Protein AF-A0A7W0X457-F1 (afdb_monomer)

pLDDT: mean 89.81, std 15.94, range [42.56, 98.94]

Radius of gyration: 23.66 Å; Cα contacts (8 Å, |Δi|>4): 156; chains: 1; bounding box: 83×27×59 Å

Secondary structure (DSSP, 8-state):
--------------PPP------TT-----SS----TTT-HHHHHHHHHHH--HHHHTTS--SSS-HHHHHHHHHHH-TT-HHHHHHHHHHHHHHT-SS-TT-SS-HHHHHHHHHHH-TT--

Mean predicted aligned error: 8.9 Å

Foldseek 3Di:
DDDDDDDDDDDPDPDPDDPDPDLPLDDLDDPADLDELVPPVVSVVVLCVQQNDPCLLVVNATRPDGSLQSLQSSCSNHLQNVSSLVSLVVQCVVVVHQRPPNHPDGSVSSVVSNCVVCVPDD

Structure (mmCIF, N/CA/C/O backbone):
data_AF-A0A7W0X457-F1
#
_entry.id   AF-A0A7W0X457-F1
#
loop_
_atom_site.group_PDB
_atom_site.id
_atom_site.type_symbol
_atom_site.label_atom_id
_atom_site.label_alt_id
_atom_site.label_comp_id
_atom_site.label_asym_id
_atom_site.label_entity_id
_atom_site.label_seq_id
_atom_site.pdbx_PDB_ins_code
_atom_site.Cartn_x
_atom_site.Cartn_y
_atom_site.Cartn_z
_atom_site.occupancy
_atom_site.B_iso_or_equiv
_atom_site.auth_seq_id
_atom_site.auth_comp_id
_atom_site.auth_asym_id
_atom_site.auth_atom_id
_atom_site.pdbx_PDB_model_num
ATOM 1 N N . MET A 1 1 ? -70.261 -18.060 -43.333 1.00 47.16 1 MET A N 1
ATOM 2 C CA . MET A 1 1 ? -68.825 -17.813 -43.589 1.00 47.16 1 MET A CA 1
ATOM 3 C C . MET A 1 1 ? -68.360 -16.726 -42.633 1.00 47.16 1 MET A C 1
ATOM 5 O O . MET A 1 1 ? -68.533 -15.558 -42.939 1.00 47.16 1 MET A O 1
ATOM 9 N N . TYR A 1 2 ? -67.850 -17.094 -41.458 1.00 42.56 2 TYR A N 1
ATOM 10 C CA . TYR A 1 2 ? -67.302 -16.132 -40.499 1.00 42.56 2 TYR A CA 1
ATOM 11 C C . TYR A 1 2 ? -65.827 -16.462 -40.290 1.00 42.56 2 T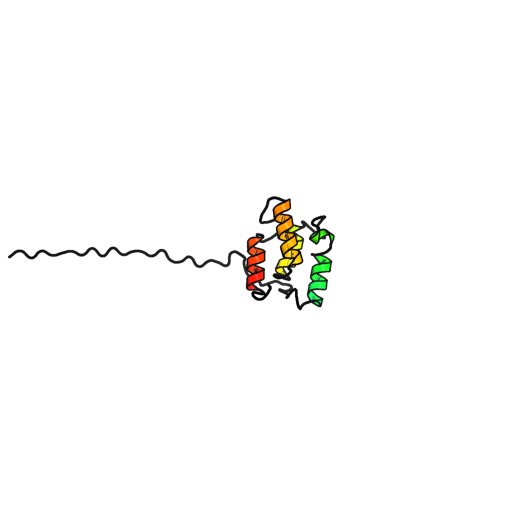YR A C 1
ATOM 13 O O . TYR A 1 2 ? -65.485 -17.536 -39.805 1.00 42.56 2 TYR A O 1
ATOM 21 N N . TRP A 1 3 ? -64.962 -15.562 -40.753 1.00 48.62 3 TRP A N 1
ATOM 22 C CA . TRP A 1 3 ? -63.519 -15.624 -40.555 1.00 48.62 3 TRP A CA 1
ATOM 23 C C . TRP A 1 3 ? -63.181 -15.267 -39.107 1.00 48.62 3 TRP A C 1
ATOM 25 O O . TRP A 1 3 ? -63.363 -14.128 -38.681 1.00 48.62 3 TRP A O 1
ATOM 35 N N . THR A 1 4 ? -62.641 -16.222 -38.360 1.00 53.53 4 THR A N 1
ATOM 36 C CA . THR A 1 4 ? -61.956 -15.969 -37.091 1.00 53.53 4 THR A CA 1
ATOM 37 C C . THR A 1 4 ? -60.603 -15.317 -37.367 1.00 53.53 4 THR A C 1
ATOM 39 O O . THR A 1 4 ? -59.689 -15.964 -37.875 1.00 53.53 4 THR A O 1
ATOM 42 N N . ARG A 1 5 ? -60.460 -14.030 -37.030 1.00 60.25 5 ARG A N 1
ATOM 43 C CA . ARG A 1 5 ? -59.153 -13.364 -36.944 1.00 60.25 5 ARG A CA 1
ATOM 44 C C . ARG A 1 5 ? -58.532 -13.684 -35.584 1.00 60.25 5 ARG A C 1
ATOM 46 O O . ARG A 1 5 ? -58.978 -13.164 -34.568 1.00 60.25 5 ARG A O 1
ATOM 53 N N . LEU A 1 6 ? -57.512 -14.538 -35.572 1.00 58.09 6 LEU A N 1
ATOM 54 C CA . LEU A 1 6 ? -56.625 -14.712 -34.421 1.00 58.09 6 LEU A CA 1
ATOM 55 C C . LEU A 1 6 ? -55.698 -13.493 -34.334 1.00 58.09 6 LEU A C 1
ATOM 57 O O . LEU A 1 6 ? -54.860 -13.283 -35.208 1.00 58.09 6 LEU A O 1
ATOM 61 N N . LEU A 1 7 ? -55.866 -12.677 -33.293 1.00 60.31 7 LEU A N 1
ATOM 62 C CA . LEU A 1 7 ? -54.904 -11.641 -32.924 1.00 60.31 7 LEU A CA 1
ATOM 63 C C . LEU A 1 7 ? -53.821 -12.286 -32.052 1.00 60.31 7 LEU A C 1
ATOM 65 O O . LEU A 1 7 ? -54.057 -12.599 -30.888 1.00 60.31 7 LEU A O 1
ATOM 69 N N . LEU A 1 8 ? -52.637 -12.501 -32.624 1.00 59.06 8 LEU A N 1
ATOM 70 C CA . LEU A 1 8 ? -51.428 -12.838 -31.873 1.00 59.06 8 LEU A CA 1
ATOM 71 C C . LEU A 1 8 ? -50.917 -11.565 -31.188 1.00 59.06 8 LEU A C 1
ATOM 73 O O . LEU A 1 8 ? -50.355 -10.685 -31.837 1.00 59.06 8 LEU A O 1
ATOM 77 N N . ALA A 1 9 ? -51.128 -11.458 -29.878 1.00 63.06 9 ALA A N 1
ATOM 78 C CA . ALA A 1 9 ? -50.478 -10.446 -29.058 1.00 63.06 9 ALA A CA 1
ATOM 79 C C . ALA A 1 9 ? -49.009 -10.849 -28.852 1.00 63.06 9 ALA A C 1
ATOM 81 O O . ALA A 1 9 ? -48.708 -11.774 -28.099 1.00 63.06 9 ALA A O 1
ATOM 82 N N . ALA A 1 10 ? -48.092 -10.177 -29.548 1.00 62.78 10 ALA A N 1
ATOM 83 C CA . ALA A 1 10 ? -46.661 -10.328 -29.322 1.00 62.78 10 ALA A CA 1
ATOM 84 C C . ALA A 1 10 ? -46.285 -9.628 -28.007 1.00 62.78 10 ALA A C 1
ATOM 86 O O . ALA A 1 10 ? -46.278 -8.401 -27.921 1.00 62.78 10 ALA A O 1
ATOM 87 N N . PHE A 1 11 ? -46.001 -10.413 -26.969 1.00 63.47 11 PHE A N 1
ATOM 88 C CA . PHE A 1 11 ? -45.480 -9.910 -25.703 1.00 63.47 11 PHE A CA 1
ATOM 89 C C . PHE A 1 11 ? -44.002 -9.550 -25.909 1.00 63.47 11 PHE A C 1
ATOM 91 O O . PHE A 1 11 ? -43.144 -10.429 -25.983 1.00 63.47 11 PHE A O 1
ATOM 98 N N . ALA A 1 12 ? -43.703 -8.261 -26.080 1.00 62.38 12 ALA A N 1
ATOM 99 C CA . ALA A 1 12 ? -42.331 -7.774 -26.163 1.00 62.38 12 ALA A CA 1
ATOM 100 C C . ALA A 1 12 ? -41.658 -7.955 -24.794 1.00 62.38 12 ALA A C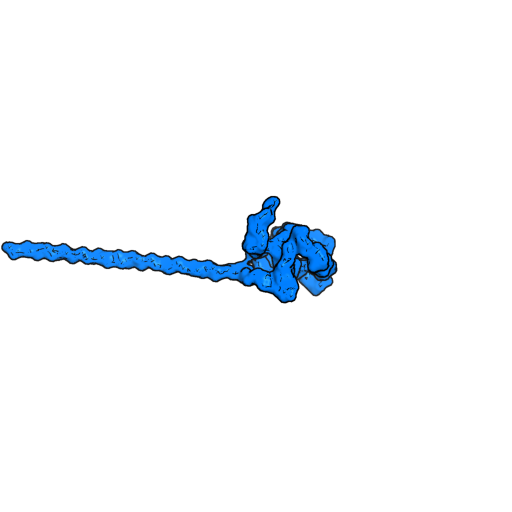 1
ATOM 102 O O . ALA A 1 12 ? -41.905 -7.202 -23.854 1.00 62.38 12 ALA A O 1
ATOM 103 N N . MET A 1 13 ? -40.836 -8.996 -24.674 1.00 66.75 13 MET A N 1
ATOM 104 C CA . MET A 1 13 ? -40.025 -9.254 -23.493 1.00 66.75 13 MET A CA 1
ATOM 105 C C . MET A 1 13 ? -38.884 -8.228 -23.479 1.00 66.75 13 MET A C 1
ATOM 107 O O . MET A 1 13 ? -37.912 -8.345 -24.222 1.00 66.75 13 MET A O 1
ATOM 111 N N . VAL A 1 14 ? -39.046 -7.171 -22.683 1.00 65.88 14 VAL A N 1
ATOM 112 C CA . VAL A 1 14 ? -38.003 -6.168 -22.452 1.00 65.88 14 VAL A CA 1
ATOM 113 C C . VAL A 1 14 ? -36.901 -6.844 -21.642 1.00 65.88 14 VAL A C 1
ATOM 115 O O . VAL A 1 14 ? -37.063 -7.088 -20.449 1.00 65.88 14 VAL A O 1
ATOM 118 N N . ILE A 1 15 ? -35.797 -7.195 -22.299 1.00 68.56 15 ILE A N 1
ATOM 119 C CA . ILE A 1 15 ? -34.588 -7.662 -21.619 1.00 68.56 15 ILE A CA 1
ATOM 120 C C . ILE A 1 15 ? -34.007 -6.441 -20.890 1.00 68.56 15 ILE A C 1
ATOM 122 O O . ILE A 1 15 ? -33.692 -5.453 -21.561 1.00 68.56 15 ILE A O 1
ATOM 126 N N . PRO A 1 16 ? -33.884 -6.444 -19.550 1.00 64.19 16 PRO A N 1
ATOM 127 C CA . PRO A 1 16 ? -33.218 -5.355 -18.857 1.00 64.19 16 PRO A CA 1
ATOM 128 C C . PRO A 1 16 ? -31.763 -5.305 -19.331 1.00 64.19 16 PRO A C 1
ATOM 130 O O . PRO A 1 16 ? -31.068 -6.323 -19.344 1.00 64.19 16 PRO A O 1
ATOM 133 N N . GLY A 1 17 ? -31.335 -4.126 -19.787 1.00 59.25 17 GLY A N 1
ATOM 134 C CA . GLY A 1 17 ? -29.978 -3.895 -20.267 1.00 59.25 17 GLY A CA 1
ATOM 135 C C . GLY A 1 17 ? -28.963 -4.334 -19.219 1.00 59.25 17 GLY A C 1
ATOM 136 O O . GLY A 1 17 ? -29.113 -4.024 -18.037 1.00 59.25 17 GLY A O 1
ATOM 137 N N . MET A 1 18 ? -27.946 -5.078 -19.654 1.00 62.25 18 MET A N 1
ATOM 138 C CA . MET A 1 18 ? -26.821 -5.432 -18.799 1.00 62.25 18 MET A CA 1
ATOM 139 C C . MET A 1 18 ? -26.187 -4.126 -18.326 1.00 62.25 18 MET A C 1
ATOM 141 O O . MET A 1 18 ? -25.683 -3.350 -19.138 1.00 62.25 18 MET A O 1
ATOM 145 N N . ALA A 1 19 ? -26.279 -3.847 -17.027 1.00 55.50 19 ALA A N 1
ATOM 146 C CA . ALA A 1 19 ? -25.549 -2.747 -16.431 1.00 55.50 19 ALA A CA 1
ATOM 147 C C . ALA A 1 19 ? -24.062 -3.013 -16.685 1.00 55.50 19 ALA A C 1
ATOM 149 O O 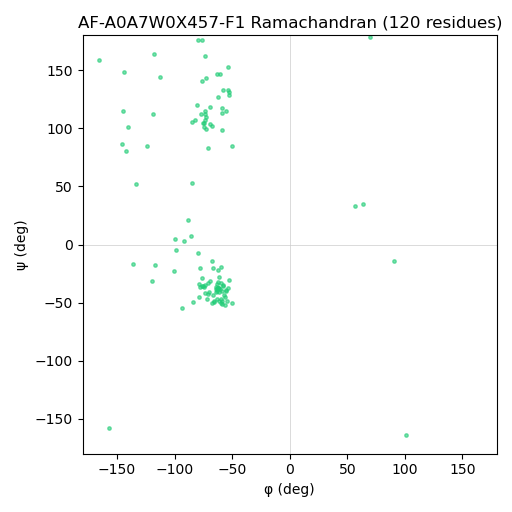. ALA A 1 19 ? -23.533 -4.034 -16.247 1.00 55.50 19 ALA A O 1
ATOM 150 N N . SER A 1 20 ? -23.404 -2.129 -17.434 1.00 52.66 20 SER A N 1
ATOM 151 C CA . SER A 1 20 ? -21.949 -2.113 -17.504 1.00 52.66 20 SER A CA 1
ATOM 152 C C . SER A 1 20 ? -21.452 -1.993 -16.070 1.00 52.66 20 SER A C 1
ATOM 154 O O . SER A 1 20 ? -21.743 -0.990 -15.417 1.00 52.66 20 SER A O 1
ATOM 156 N N . ALA A 1 21 ? -20.771 -3.025 -15.566 1.00 52.72 21 ALA A N 1
ATOM 157 C CA . ALA A 1 21 ? -20.058 -2.937 -14.306 1.00 52.72 21 ALA A CA 1
ATOM 158 C C . ALA A 1 21 ? -19.038 -1.812 -14.485 1.00 52.72 21 ALA A C 1
ATOM 160 O O . ALA A 1 21 ? -18.013 -1.982 -15.146 1.00 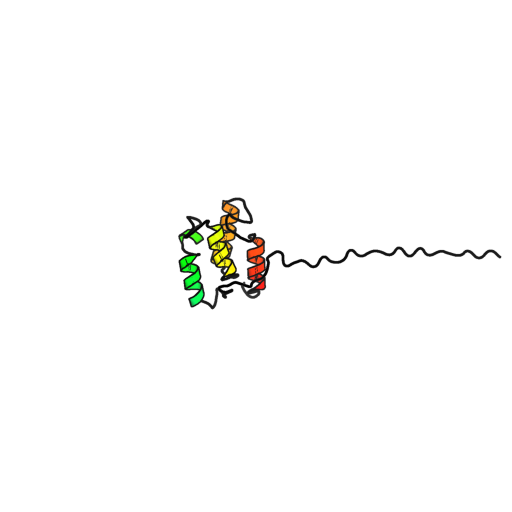52.72 21 ALA A O 1
ATOM 161 N N . PHE A 1 22 ? -19.377 -0.618 -14.000 1.00 49.88 22 PHE A N 1
ATOM 162 C CA . PHE A 1 22 ? -18.372 0.394 -13.757 1.00 49.88 22 PHE A CA 1
ATOM 163 C C . PHE A 1 22 ? -17.320 -0.283 -12.889 1.00 49.88 22 PHE A C 1
ATOM 165 O O . PHE A 1 22 ? -17.669 -0.976 -11.942 1.00 49.88 22 PHE A O 1
ATOM 172 N N . ASP A 1 23 ? -16.065 -0.134 -13.281 1.00 64.12 23 ASP A N 1
ATOM 173 C CA . ASP A 1 23 ? -14.880 -0.603 -12.581 1.00 64.12 23 ASP A CA 1
ATOM 174 C C . ASP A 1 23 ? -14.917 -0.152 -11.103 1.00 64.12 23 ASP A C 1
ATOM 176 O O . ASP A 1 23 ? -14.422 0.923 -10.762 1.00 64.12 23 ASP A O 1
ATOM 180 N N . GLU A 1 24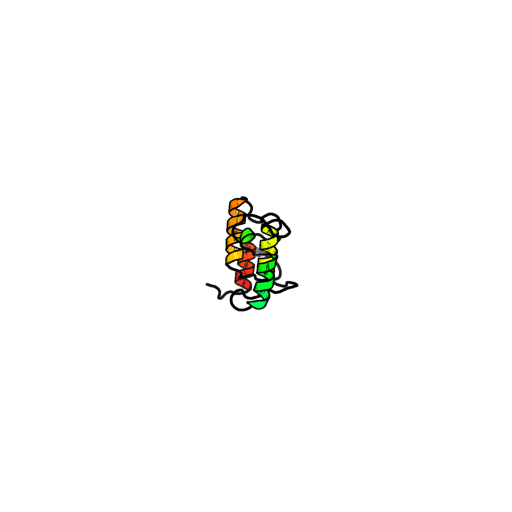 ? -15.590 -0.920 -10.233 1.00 82.19 24 GLU A N 1
ATOM 181 C CA . GLU A 1 24 ? -15.937 -0.518 -8.857 1.00 82.19 24 GLU A CA 1
ATOM 182 C C . GLU A 1 24 ? -14.684 -0.253 -8.010 1.00 82.19 24 GLU A C 1
ATOM 184 O O . GLU A 1 24 ? -14.717 0.506 -7.040 1.00 82.19 24 GLU A O 1
ATOM 189 N N . CYS A 1 25 ? -13.557 -0.833 -8.422 1.00 93.88 25 CYS A N 1
ATOM 190 C CA . CYS A 1 25 ? -12.262 -0.737 -7.763 1.00 93.88 25 CYS A CA 1
ATOM 191 C C . CYS A 1 25 ? -11.320 0.298 -8.410 1.00 93.88 25 CYS A C 1
ATOM 193 O O . CYS A 1 25 ? -10.181 0.476 -7.961 1.00 93.88 25 CYS A O 1
ATOM 195 N N . GLY A 1 26 ? -11.820 1.032 -9.410 1.00 93.50 26 GLY A N 1
ATOM 196 C CA . GLY A 1 26 ? -11.188 2.193 -10.026 1.00 93.50 26 GLY A CA 1
ATOM 197 C C . GLY A 1 26 ? -9.946 1.897 -10.873 1.00 93.50 26 GLY A C 1
ATOM 198 O O . GLY A 1 26 ? -9.458 0.774 -10.970 1.00 93.50 26 GLY A O 1
ATOM 199 N N . SER A 1 27 ? -9.396 2.962 -11.462 1.00 95.06 27 SER A N 1
ATOM 200 C CA . SER A 1 27 ? -8.209 2.904 -12.325 1.00 9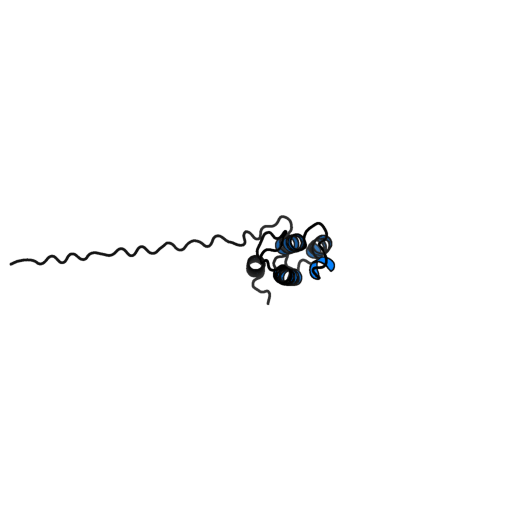5.06 27 SER A CA 1
ATOM 201 C C . SER A 1 27 ? -6.950 2.432 -11.585 1.00 95.06 27 SER A C 1
ATOM 203 O O . SER A 1 27 ? -6.742 2.751 -10.410 1.00 95.06 27 SER A O 1
ATOM 205 N N . LEU A 1 28 ? -6.073 1.711 -12.289 1.00 96.12 28 LEU A N 1
ATOM 206 C CA . LEU A 1 28 ? -4.731 1.353 -11.811 1.00 96.12 28 LEU A CA 1
ATOM 207 C C . LEU A 1 28 ? -3.713 2.496 -11.954 1.00 96.12 28 LEU A C 1
ATOM 209 O O . LEU A 1 28 ? -2.597 2.365 -11.460 1.00 96.12 28 LEU A O 1
ATOM 213 N N . GLU A 1 29 ? -4.076 3.602 -12.608 1.00 95.88 29 GLU A N 1
ATOM 214 C CA . GLU A 1 29 ? -3.209 4.775 -12.731 1.00 95.88 29 GLU A CA 1
ATOM 215 C C . GLU A 1 29 ? -2.817 5.320 -11.352 1.00 95.88 29 GLU A C 1
ATOM 217 O O . GLU A 1 29 ? -3.655 5.510 -10.468 1.00 95.88 29 GLU A O 1
ATOM 222 N N . ASN A 1 30 ? -1.526 5.591 -11.171 1.00 96.19 30 ASN A N 1
ATOM 223 C CA . ASN A 1 30 ? -0.990 6.163 -9.947 1.00 96.19 30 ASN A CA 1
ATOM 224 C C . ASN A 1 30 ? 0.150 7.131 -10.287 1.00 96.19 30 ASN A C 1
ATOM 226 O O . ASN A 1 30 ? 0.879 6.931 -11.252 1.00 96.19 30 ASN A O 1
ATOM 230 N N . GLY A 1 31 ? 0.335 8.180 -9.481 1.00 96.31 31 GLY A N 1
ATOM 231 C CA . GLY A 1 31 ? 1.418 9.151 -9.706 1.00 96.31 31 GLY A CA 1
ATOM 232 C C . GLY A 1 31 ? 2.825 8.567 -9.511 1.00 96.31 31 GLY A C 1
ATOM 233 O O . GLY A 1 31 ? 3.798 9.119 -10.016 1.00 96.31 31 GLY A O 1
ATOM 234 N N . TYR A 1 32 ? 2.934 7.451 -8.785 1.00 97.88 32 TYR A N 1
ATOM 235 C CA . TYR A 1 32 ? 4.175 6.709 -8.579 1.00 97.88 32 TYR A CA 1
ATOM 236 C C . TYR A 1 32 ? 3.889 5.200 -8.634 1.00 97.88 32 TYR A C 1
ATOM 238 O O . TYR A 1 32 ? 3.353 4.634 -7.683 1.00 97.88 32 TYR A O 1
ATOM 246 N N . GLY A 1 33 ? 4.193 4.560 -9.763 1.00 97.50 33 GLY A N 1
ATOM 247 C CA . GLY A 1 33 ? 3.777 3.185 -10.072 1.00 97.50 33 GLY A CA 1
ATOM 248 C C . GLY A 1 33 ? 2.571 3.148 -11.025 1.00 97.50 33 GLY A C 1
ATOM 249 O O . GLY A 1 33 ? 2.274 4.165 -11.651 1.00 97.50 33 GLY A O 1
ATOM 250 N N . PRO A 1 34 ? 1.866 2.013 -11.152 1.00 97.69 34 PRO A N 1
ATOM 251 C CA . PRO A 1 34 ? 2.044 0.789 -10.377 1.00 97.69 34 PRO A CA 1
ATOM 252 C C . PRO A 1 34 ? 3.324 0.023 -10.754 1.00 97.69 34 PRO A C 1
ATOM 254 O O . PRO A 1 34 ? 3.721 -0.024 -11.916 1.00 97.69 34 PRO A O 1
ATOM 257 N N . PHE A 1 35 ? 3.968 -0.577 -9.759 1.00 98.44 35 PHE A N 1
ATOM 258 C CA . PHE A 1 35 ? 5.201 -1.349 -9.877 1.00 98.44 35 PHE A CA 1
ATOM 259 C C . PHE A 1 35 ? 4.954 -2.823 -9.582 1.00 98.44 35 PHE A C 1
ATOM 261 O O . PHE A 1 35 ? 4.175 -3.156 -8.690 1.00 98.44 35 PHE A O 1
ATOM 268 N N . ASP A 1 36 ? 5.655 -3.703 -10.298 1.00 98.00 36 ASP A N 1
ATOM 269 C CA . ASP A 1 36 ? 5.567 -5.140 -10.052 1.00 98.00 36 ASP A CA 1
ATOM 270 C C . ASP A 1 36 ? 6.453 -5.516 -8.865 1.00 98.00 36 ASP A C 1
ATOM 272 O O . ASP A 1 36 ? 7.678 -5.349 -8.890 1.00 98.00 36 ASP A O 1
ATOM 276 N N . TYR A 1 37 ? 5.822 -6.069 -7.826 1.00 97.81 37 TYR A N 1
ATOM 277 C CA . TYR A 1 37 ? 6.471 -6.505 -6.597 1.00 97.81 37 TYR A CA 1
ATOM 278 C C . TYR A 1 37 ? 7.667 -7.454 -6.826 1.00 97.81 37 TYR A C 1
ATOM 280 O O . TYR A 1 37 ? 8.657 -7.478 -6.074 1.00 97.81 37 TYR A O 1
ATOM 288 N N . ARG A 1 38 ? 7.613 -8.243 -7.901 1.00 95.81 38 ARG A N 1
ATOM 289 C CA . ARG A 1 38 ? 8.623 -9.243 -8.254 1.00 95.81 38 ARG A CA 1
ATOM 290 C C . ARG A 1 38 ? 9.873 -8.603 -8.848 1.00 95.81 38 ARG A C 1
ATOM 292 O O . ARG A 1 38 ? 10.975 -9.071 -8.555 1.00 95.81 38 ARG A O 1
ATOM 299 N N . THR A 1 39 ? 9.731 -7.523 -9.616 1.00 97.62 39 THR A N 1
ATOM 300 C CA . THR A 1 39 ? 10.799 -7.019 -10.497 1.00 97.62 39 THR A CA 1
ATOM 301 C C . THR A 1 39 ? 11.257 -5.589 -10.189 1.00 97.62 39 THR A C 1
ATOM 303 O O . THR A 1 39 ? 12.449 -5.301 -10.310 1.00 97.62 39 THR A O 1
ATOM 306 N N . SER A 1 40 ? 10.386 -4.705 -9.700 1.00 97.94 40 SER A N 1
ATOM 307 C CA . SER A 1 40 ? 10.662 -3.269 -9.501 1.00 97.94 40 SER A CA 1
ATOM 308 C C . SER A 1 40 ? 11.352 -2.948 -8.165 1.00 97.94 40 SER A C 1
ATOM 310 O O . SER A 1 40 ? 10.889 -2.138 -7.364 1.00 97.94 40 SER A O 1
ATOM 312 N N . LYS A 1 41 ? 12.471 -3.620 -7.866 1.00 97.19 41 LYS A N 1
ATOM 313 C CA . LYS A 1 41 ? 13.106 -3.568 -6.533 1.00 97.19 41 LYS A CA 1
ATOM 314 C C . LYS A 1 41 ? 13.535 -2.167 -6.086 1.00 97.19 41 LYS A C 1
ATOM 316 O O . LYS A 1 41 ? 13.510 -1.888 -4.891 1.00 97.19 41 LYS A O 1
ATOM 321 N N . LYS A 1 42 ? 13.951 -1.296 -7.011 1.00 98.06 42 LYS A N 1
ATOM 322 C CA . LYS A 1 42 ? 14.447 0.049 -6.669 1.00 98.06 42 LYS A CA 1
ATOM 323 C C . LYS A 1 42 ? 13.309 0.973 -6.251 1.00 98.06 42 LYS A C 1
ATOM 325 O O . LYS A 1 42 ? 13.444 1.722 -5.291 1.00 98.06 42 LYS A O 1
ATOM 330 N N . GLU A 1 43 ? 12.197 0.892 -6.960 1.00 98.44 43 GLU A N 1
ATOM 331 C CA . GLU A 1 43 ? 10.996 1.677 -6.720 1.00 98.44 43 GLU A CA 1
ATOM 332 C C . GLU A 1 43 ? 10.299 1.204 -5.442 1.00 98.44 43 GLU A C 1
ATOM 334 O O . GLU A 1 43 ? 9.940 2.011 -4.584 1.00 98.44 43 GLU A O 1
ATOM 339 N N . LEU A 1 44 ? 10.223 -0.116 -5.249 1.00 98.25 44 LEU A N 1
ATOM 340 C CA . LEU A 1 44 ? 9.683 -0.717 -4.028 1.00 98.25 44 LEU A CA 1
ATOM 341 C C . LEU A 1 44 ? 10.503 -0.365 -2.792 1.00 98.25 44 LEU A C 1
ATOM 343 O O . LEU A 1 44 ? 9.923 -0.143 -1.740 1.00 98.25 44 LEU A O 1
ATOM 347 N N . ALA A 1 45 ? 11.828 -0.226 -2.899 1.00 98.12 45 ALA A N 1
ATOM 348 C CA . ALA A 1 45 ? 12.631 0.230 -1.766 1.00 98.12 45 ALA A CA 1
ATOM 349 C C . ALA A 1 45 ? 12.179 1.615 -1.255 1.00 98.12 45 ALA A C 1
ATOM 351 O O . ALA A 1 45 ? 12.202 1.861 -0.047 1.00 98.12 45 ALA A O 1
ATOM 352 N N . ILE A 1 46 ? 11.728 2.508 -2.145 1.00 98.00 46 ILE A N 1
ATOM 353 C CA . ILE A 1 46 ? 11.195 3.823 -1.761 1.00 98.00 46 ILE A CA 1
ATOM 354 C C . ILE A 1 46 ? 9.824 3.664 -1.098 1.00 98.00 46 ILE A C 1
ATOM 356 O O . ILE A 1 46 ? 9.610 4.239 -0.030 1.00 98.00 46 ILE A O 1
ATOM 360 N N . VAL A 1 47 ? 8.931 2.863 -1.689 1.00 98.06 47 VAL A N 1
ATOM 361 C CA . VAL A 1 47 ? 7.596 2.581 -1.132 1.00 98.06 47 VAL A CA 1
ATOM 362 C C . VAL A 1 47 ? 7.708 1.959 0.261 1.00 98.06 47 VAL A C 1
ATOM 364 O O . VAL A 1 47 ? 7.133 2.482 1.214 1.00 98.06 47 VAL A O 1
ATOM 367 N N . ASP A 1 48 ? 8.506 0.904 0.413 1.00 98.00 48 ASP A N 1
ATOM 368 C CA . ASP A 1 48 ? 8.655 0.161 1.665 1.00 98.00 48 ASP A CA 1
ATOM 369 C C . ASP A 1 48 ? 9.243 1.031 2.775 1.00 98.00 48 ASP A C 1
ATOM 371 O O . ASP A 1 48 ? 8.774 0.994 3.914 1.00 98.00 48 ASP A O 1
ATOM 375 N N . THR A 1 49 ? 10.217 1.881 2.438 1.00 97.38 49 THR A N 1
ATOM 376 C CA . THR A 1 49 ? 10.837 2.795 3.407 1.00 97.38 49 THR A CA 1
ATOM 377 C C . THR A 1 49 ? 9.831 3.791 3.990 1.00 97.38 49 THR A C 1
ATOM 379 O O . THR A 1 49 ? 9.911 4.106 5.178 1.00 97.38 49 THR A O 1
ATOM 382 N N . HIS A 1 50 ? 8.889 4.284 3.181 1.00 97.81 50 HIS A N 1
ATOM 383 C CA . HIS A 1 50 ? 7.994 5.375 3.582 1.00 97.81 50 HIS A CA 1
ATOM 384 C C . HIS A 1 50 ? 6.596 4.914 4.004 1.00 97.81 50 HIS A C 1
ATOM 386 O O . HIS A 1 50 ? 5.953 5.631 4.767 1.00 97.81 50 HIS A O 1
ATOM 392 N N . HIS A 1 51 ? 6.147 3.736 3.553 1.00 98.44 51 HIS A N 1
ATOM 393 C CA . HIS A 1 51 ? 4.765 3.274 3.726 1.00 98.44 51 HIS A CA 1
ATOM 394 C C . HIS A 1 51 ? 4.629 1.803 4.155 1.00 98.44 51 HIS A C 1
ATOM 396 O O . HIS A 1 51 ? 3.581 1.421 4.663 1.00 98.44 51 HIS A O 1
ATOM 402 N N . PHE A 1 52 ? 5.658 0.957 4.024 1.00 98.62 52 PHE A N 1
ATOM 403 C CA . PHE A 1 52 ? 5.548 -0.473 4.367 1.00 98.62 52 PHE A CA 1
ATOM 404 C C . PHE A 1 52 ? 6.719 -0.996 5.209 1.00 98.62 52 PHE A C 1
ATOM 406 O O . PHE A 1 52 ? 7.347 -2.012 4.908 1.00 98.62 52 PHE A O 1
ATOM 413 N N . ASN A 1 53 ? 7.013 -0.301 6.310 1.00 97.94 53 ASN A N 1
ATOM 414 C CA . ASN A 1 53 ? 7.996 -0.780 7.276 1.00 97.94 53 ASN A CA 1
ATOM 415 C C . ASN A 1 53 ? 7.441 -1.923 8.155 1.00 97.94 53 ASN A C 1
ATOM 417 O O . ASN A 1 53 ? 6.261 -2.281 8.106 1.00 97.94 53 ASN A O 1
ATOM 421 N N . SER A 1 54 ? 8.297 -2.479 9.015 1.00 98.25 54 SER A N 1
ATOM 422 C CA . SER A 1 54 ? 7.939 -3.600 9.893 1.00 98.25 54 SER A CA 1
ATOM 423 C C . SER A 1 54 ? 6.816 -3.291 10.891 1.00 98.25 54 SER A C 1
ATOM 425 O O . SER A 1 54 ? 6.089 -4.206 11.276 1.00 98.25 54 SER A O 1
ATOM 427 N N . ASP A 1 55 ? 6.643 -2.034 11.308 1.00 98.56 55 ASP A N 1
ATOM 428 C CA . ASP A 1 55 ? 5.559 -1.639 12.212 1.00 98.56 55 ASP A CA 1
ATOM 429 C C . ASP A 1 55 ? 4.202 -1.604 11.494 1.00 98.56 55 ASP A C 1
ATOM 431 O O . ASP A 1 55 ? 3.196 -2.004 12.089 1.00 98.56 55 ASP A O 1
ATOM 435 N N . VAL A 1 56 ? 4.179 -1.184 10.222 1.00 98.81 56 VAL A N 1
ATOM 436 C CA . VAL A 1 56 ? 2.979 -1.217 9.371 1.00 98.81 56 VAL A CA 1
ATOM 437 C C . VAL A 1 56 ? 2.590 -2.659 9.071 1.00 98.81 56 VAL A C 1
ATOM 439 O O . VAL A 1 56 ? 1.447 -3.036 9.312 1.00 98.81 56 VAL A O 1
ATOM 442 N N . GLU A 1 57 ? 3.534 -3.489 8.624 1.00 98.81 57 GLU A N 1
ATOM 443 C CA . GLU A 1 57 ? 3.270 -4.898 8.304 1.00 98.81 57 GLU A CA 1
ATOM 444 C C . GLU A 1 57 ? 2.732 -5.679 9.513 1.00 98.81 57 GLU A C 1
ATOM 446 O O . GLU A 1 57 ? 1.805 -6.478 9.387 1.00 98.81 57 GLU A O 1
ATOM 451 N N . GLN A 1 58 ? 3.276 -5.419 10.705 1.00 98.69 58 GLN A N 1
ATOM 452 C CA . GLN A 1 58 ? 2.853 -6.075 11.947 1.00 98.69 58 GLN A CA 1
ATOM 453 C C . GLN A 1 58 ? 1.652 -5.393 12.618 1.00 98.69 58 GLN A C 1
ATOM 455 O O . GLN A 1 58 ? 1.278 -5.754 13.736 1.00 98.69 58 GLN A O 1
ATOM 460 N N . LEU A 1 59 ? 1.044 -4.404 11.959 1.00 98.69 59 LEU A N 1
ATOM 461 C CA . LEU A 1 59 ? -0.136 -3.679 12.428 1.00 98.69 59 LEU A CA 1
ATOM 462 C C . LEU A 1 59 ? 0.046 -3.017 13.809 1.00 98.69 59 LEU A C 1
ATOM 464 O O . LEU A 1 59 ? -0.904 -2.950 14.604 1.00 98.69 59 LEU A O 1
ATOM 468 N N . ARG A 1 60 ? 1.268 -2.560 14.109 1.00 98.62 60 ARG A N 1
ATOM 469 C CA . ARG A 1 60 ? 1.638 -1.912 15.377 1.00 98.62 60 ARG A CA 1
ATOM 470 C C . ARG A 1 60 ? 1.296 -0.427 15.364 1.00 98.62 60 ARG A C 1
ATOM 472 O O . ARG A 1 60 ? 0.672 0.059 16.303 1.00 98.62 60 ARG A O 1
ATOM 479 N N . ARG A 1 61 ? 1.704 0.282 14.309 1.00 98.31 61 ARG A N 1
ATOM 480 C CA . ARG A 1 61 ? 1.440 1.713 14.077 1.00 98.31 61 ARG A CA 1
ATOM 481 C C . ARG A 1 61 ? 1.751 2.080 12.625 1.00 98.31 61 ARG A C 1
ATOM 483 O O . ARG A 1 61 ? 2.525 1.383 11.977 1.00 98.31 61 ARG A O 1
ATOM 490 N N . GLY A 1 62 ? 1.176 3.180 12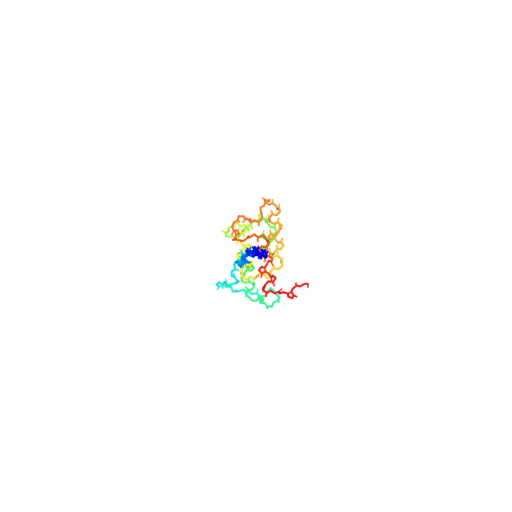.142 1.00 97.81 62 GLY A N 1
ATOM 491 C CA . GLY A 1 62 ? 1.571 3.775 10.865 1.00 97.81 62 GLY A CA 1
ATOM 492 C C . GLY A 1 62 ? 2.844 4.618 10.978 1.00 97.81 62 GLY A C 1
ATOM 493 O O . GLY A 1 62 ? 3.399 4.793 12.071 1.00 97.81 62 GLY A O 1
ATOM 494 N N . ILE A 1 63 ? 3.307 5.131 9.838 1.00 97.19 63 ILE A N 1
ATOM 495 C CA . ILE A 1 63 ? 4.518 5.959 9.748 1.00 97.19 63 ILE A CA 1
ATOM 496 C C . ILE A 1 63 ? 4.139 7.438 9.829 1.00 97.19 63 ILE A C 1
ATOM 498 O O . ILE A 1 63 ? 4.628 8.161 10.694 1.00 97.19 63 ILE A O 1
ATOM 502 N N . SER A 1 64 ? 3.237 7.858 8.950 1.00 93.62 64 SER A N 1
ATOM 503 C CA . SER A 1 64 ? 2.748 9.224 8.778 1.00 93.62 64 SER A CA 1
ATOM 504 C C . SER A 1 64 ? 1.249 9.366 9.067 1.00 93.62 64 SER A C 1
ATOM 506 O O . SER A 1 64 ? 0.775 10.473 9.316 1.00 93.62 64 SER A O 1
ATOM 508 N N . GLY A 1 65 ? 0.500 8.257 9.085 1.00 96.00 65 GLY A N 1
ATOM 509 C CA . GLY A 1 65 ? -0.942 8.259 9.327 1.00 96.00 65 GLY A CA 1
ATOM 510 C C . GLY A 1 65 ? -1.502 6.925 9.838 1.00 96.00 65 GLY A C 1
ATOM 511 O O . GLY A 1 65 ? -0.777 6.124 10.432 1.00 96.00 65 GLY A O 1
ATOM 512 N N . PRO A 1 66 ? -2.815 6.676 9.661 1.00 98.38 66 PRO A N 1
ATOM 513 C CA . PRO A 1 66 ? -3.431 5.389 9.977 1.00 98.38 66 PRO A CA 1
ATOM 514 C C . PRO A 1 66 ? -2.817 4.251 9.156 1.00 98.38 66 PRO A C 1
ATOM 516 O O . PRO A 1 66 ? -2.511 4.432 7.982 1.00 98.38 66 PRO A O 1
ATOM 519 N N . ILE A 1 67 ? -2.730 3.051 9.738 1.00 98.81 67 ILE A N 1
ATOM 520 C CA . ILE A 1 67 ? -2.160 1.864 9.071 1.00 98.81 67 ILE A CA 1
ATOM 521 C C . ILE A 1 67 ? -2.868 1.575 7.739 1.00 98.81 67 ILE A C 1
ATOM 523 O O . ILE A 1 67 ? -2.211 1.262 6.753 1.00 98.81 67 ILE A O 1
ATOM 527 N N . GLY A 1 68 ? -4.193 1.749 7.677 1.00 98.81 68 GLY A N 1
ATOM 528 C CA . GLY A 1 68 ? -4.948 1.564 6.436 1.00 98.81 68 GLY A CA 1
ATOM 529 C C . GLY A 1 68 ? -4.543 2.538 5.326 1.00 98.81 68 GLY A C 1
ATOM 530 O O . GLY A 1 68 ? -4.544 2.151 4.165 1.00 98.81 68 GLY A O 1
ATOM 531 N N . GLY A 1 69 ? -4.137 3.765 5.669 1.00 98.75 69 GLY A N 1
ATOM 532 C CA . GLY A 1 69 ? -3.628 4.745 4.703 1.00 98.75 69 GLY A CA 1
ATOM 533 C C . GLY A 1 69 ? -2.223 4.422 4.191 1.00 98.75 69 GLY A C 1
ATOM 534 O O . GLY A 1 69 ? -1.936 4.630 3.016 1.00 98.75 69 GLY A O 1
ATOM 535 N N . GLU A 1 70 ? -1.366 3.859 5.044 1.00 98.75 70 GLU A N 1
ATOM 536 C CA . GLU A 1 70 ? -0.036 3.395 4.628 1.00 98.75 70 GLU A CA 1
ATOM 537 C C . GLU A 1 70 ? -0.149 2.215 3.655 1.00 98.75 70 GLU A C 1
ATOM 539 O O . GLU A 1 70 ? 0.408 2.238 2.558 1.00 98.75 70 GLU A O 1
ATOM 544 N N . LEU A 1 71 ? -0.968 1.223 4.014 1.00 98.88 71 LEU A N 1
ATOM 545 C CA . LEU A 1 71 ? -1.246 0.071 3.160 1.00 98.88 71 LEU A CA 1
ATOM 546 C C . LEU A 1 71 ? -1.930 0.479 1.849 1.00 98.88 71 LEU A C 1
ATOM 548 O O . LEU A 1 71 ? -1.616 -0.079 0.803 1.00 98.88 71 LEU A O 1
ATOM 552 N N . ASP A 1 72 ? -2.824 1.471 1.877 1.00 98.75 72 ASP A N 1
ATOM 553 C CA . ASP A 1 72 ? -3.421 2.037 0.666 1.00 98.75 72 ASP A CA 1
ATOM 554 C C . ASP A 1 72 ? -2.380 2.620 -0.285 1.00 98.75 72 ASP A C 1
ATOM 556 O O . ASP A 1 72 ? -2.427 2.338 -1.484 1.00 98.75 72 ASP A O 1
ATOM 560 N N . TYR A 1 73 ? -1.438 3.414 0.230 1.00 98.56 73 TYR A N 1
ATOM 561 C CA . TYR A 1 73 ? -0.372 3.960 -0.598 1.00 98.56 73 TYR A CA 1
ATOM 562 C C . TYR A 1 73 ? 0.443 2.835 -1.228 1.00 98.56 73 TYR A C 1
ATOM 564 O O . TYR A 1 73 ? 0.619 2.815 -2.450 1.00 98.56 73 TYR A O 1
ATOM 572 N N . THR A 1 74 ? 0.886 1.875 -0.412 1.00 98.75 74 THR A N 1
ATOM 573 C CA . THR A 1 74 ? 1.666 0.729 -0.881 1.00 98.75 74 THR A CA 1
ATOM 574 C C . THR A 1 74 ? 0.929 -0.049 -1.966 1.00 98.75 74 THR A C 1
ATOM 576 O O . THR A 1 74 ? 1.518 -0.338 -3.001 1.00 98.75 74 THR A O 1
ATOM 579 N N . LEU A 1 75 ? -0.366 -0.325 -1.793 1.00 98.81 75 LEU A N 1
ATOM 580 C CA . LEU A 1 75 ? -1.159 -1.119 -2.738 1.00 98.81 75 LEU A CA 1
ATOM 581 C C . LEU A 1 75 ? -1.594 -0.350 -3.993 1.00 98.81 75 LEU A C 1
ATOM 583 O O . LEU A 1 75 ? -1.898 -0.962 -5.014 1.00 98.81 75 LEU A O 1
ATOM 587 N N . ARG A 1 76 ? -1.610 0.985 -3.974 1.00 98.50 76 ARG A N 1
ATOM 588 C CA . ARG A 1 76 ? -1.740 1.775 -5.210 1.00 98.50 76 ARG A CA 1
ATOM 589 C C . ARG A 1 76 ? -0.423 1.859 -5.977 1.00 98.50 76 ARG A C 1
ATOM 591 O O . ARG A 1 76 ? -0.443 1.829 -7.203 1.00 98.50 76 ARG A O 1
ATOM 598 N N . ALA A 1 77 ? 0.704 1.952 -5.271 1.00 98.69 77 ALA A N 1
ATOM 599 C CA . ALA A 1 77 ? 2.031 1.990 -5.880 1.00 98.69 77 ALA A CA 1
ATOM 600 C C . ALA A 1 77 ? 2.509 0.612 -6.364 1.00 98.69 77 ALA A C 1
ATOM 602 O O . ALA A 1 77 ? 3.261 0.546 -7.329 1.00 98.69 77 ALA A O 1
ATOM 603 N N . ALA A 1 78 ? 2.072 -0.475 -5.731 1.00 98.69 78 ALA A N 1
ATOM 604 C CA . ALA A 1 78 ? 2.394 -1.853 -6.088 1.00 98.69 78 ALA A CA 1
ATOM 605 C C . ALA A 1 78 ? 1.185 -2.773 -5.807 1.00 98.69 78 ALA A C 1
ATOM 607 O O . ALA A 1 78 ? 1.082 -3.349 -4.720 1.00 98.69 78 ALA A O 1
ATOM 608 N N . PRO A 1 79 ? 0.245 -2.918 -6.763 1.00 98.56 79 PRO A N 1
ATOM 609 C CA . PRO A 1 79 ? -0.992 -3.675 -6.555 1.00 98.56 79 PRO A CA 1
ATOM 610 C C . PRO A 1 79 ? -0.772 -5.136 -6.157 1.00 98.56 79 PRO A C 1
ATOM 612 O O . PRO A 1 79 ? -1.498 -5.652 -5.313 1.00 98.56 79 PRO A O 1
ATOM 615 N N . ASN A 1 80 ? 0.261 -5.788 -6.699 1.00 98.38 80 ASN A N 1
ATOM 616 C CA . ASN A 1 80 ? 0.619 -7.171 -6.376 1.00 98.38 80 ASN A CA 1
ATOM 617 C C . ASN A 1 80 ? 1.584 -7.312 -5.180 1.00 98.38 80 ASN A C 1
ATOM 619 O O . ASN A 1 80 ? 2.262 -8.332 -5.026 1.00 98.38 80 ASN A O 1
ATOM 623 N N . HIS A 1 81 ? 1.675 -6.307 -4.304 1.00 98.56 81 HIS A N 1
ATOM 624 C CA . HIS A 1 81 ? 2.527 -6.370 -3.119 1.00 98.56 81 HIS A CA 1
ATOM 625 C C . HIS A 1 81 ? 1.954 -7.345 -2.073 1.00 98.56 81 HIS A C 1
ATOM 627 O O . HIS A 1 81 ? 1.312 -6.942 -1.101 1.00 98.56 81 HIS A O 1
ATOM 633 N N . HIS A 1 82 ? 2.227 -8.645 -2.224 1.00 97.69 82 HIS A N 1
ATOM 634 C CA . HIS A 1 82 ? 1.579 -9.713 -1.448 1.00 97.69 82 HIS A CA 1
ATOM 635 C C . HIS A 1 82 ? 1.658 -9.533 0.075 1.00 97.69 82 HIS A C 1
ATOM 637 O O . HIS A 1 82 ? 0.678 -9.779 0.774 1.00 97.69 82 HIS A O 1
ATOM 643 N N . ARG A 1 83 ? 2.776 -9.025 0.615 1.00 98.56 83 ARG A N 1
ATOM 644 C CA . ARG A 1 83 ? 2.886 -8.737 2.060 1.00 98.56 83 ARG A CA 1
ATOM 645 C C . ARG A 1 83 ? 1.918 -7.638 2.520 1.00 98.56 83 ARG A C 1
ATOM 647 O O . ARG A 1 83 ? 1.328 -7.758 3.589 1.00 98.56 83 ARG A O 1
ATOM 654 N N . ALA A 1 84 ? 1.710 -6.602 1.707 1.00 98.81 84 ALA A N 1
ATOM 655 C CA . ALA A 1 84 ? 0.796 -5.504 2.008 1.00 98.81 84 ALA A CA 1
A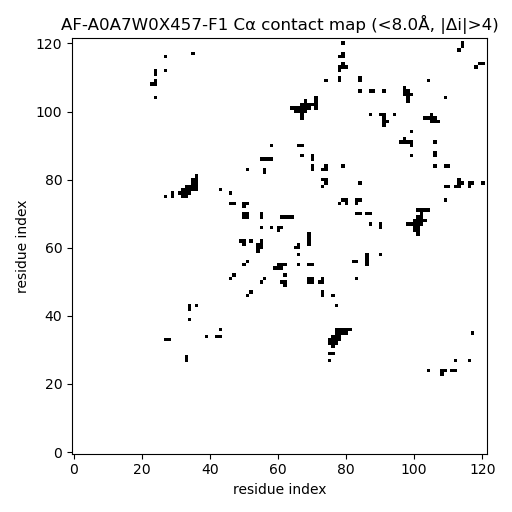TOM 656 C C . ALA A 1 84 ? -0.665 -5.924 1.815 1.00 98.81 84 ALA A C 1
ATOM 658 O O . ALA A 1 84 ? -1.508 -5.544 2.625 1.00 98.81 84 ALA A O 1
ATOM 659 N N . LEU A 1 85 ? -0.957 -6.776 0.823 1.00 98.75 85 LEU A N 1
ATOM 660 C CA . LEU A 1 85 ? -2.277 -7.396 0.661 1.00 98.75 85 LEU A CA 1
ATOM 661 C C . LEU A 1 85 ? -2.646 -8.207 1.909 1.00 98.75 85 LEU A C 1
ATOM 663 O O . LEU A 1 85 ? -3.714 -8.006 2.486 1.00 98.75 85 LEU A O 1
ATOM 667 N N . MET A 1 86 ? -1.732 -9.054 2.393 1.00 98.75 86 MET A N 1
ATOM 668 C CA . MET A 1 86 ? -1.949 -9.822 3.623 1.00 98.75 86 MET A CA 1
ATOM 669 C C . MET A 1 86 ? -2.084 -8.928 4.859 1.00 98.75 86 MET A C 1
ATOM 671 O O . MET A 1 86 ? -2.952 -9.167 5.699 1.00 98.75 86 MET A O 1
ATOM 675 N N . ALA A 1 87 ? -1.272 -7.874 4.976 1.00 98.88 87 ALA A N 1
ATOM 676 C CA . ALA A 1 87 ? -1.410 -6.905 6.060 1.00 98.88 87 ALA A CA 1
ATOM 677 C C . ALA A 1 87 ? -2.770 -6.183 6.017 1.00 98.88 87 ALA A C 1
ATOM 679 O O . ALA A 1 87 ? -3.377 -5.980 7.067 1.00 98.88 87 ALA A O 1
ATOM 680 N N . MET A 1 88 ? -3.294 -5.860 4.829 1.00 98.94 88 MET A N 1
ATOM 681 C CA . MET A 1 88 ? -4.609 -5.231 4.665 1.00 98.94 88 MET A CA 1
ATOM 682 C C . MET A 1 88 ? -5.748 -6.163 5.092 1.00 98.94 88 MET A C 1
ATOM 684 O O . MET A 1 88 ? -6.626 -5.733 5.840 1.00 98.94 88 MET A O 1
ATOM 688 N N . VAL A 1 89 ? -5.694 -7.447 4.714 1.00 98.81 89 VAL A N 1
ATOM 689 C CA . VAL A 1 89 ? -6.631 -8.476 5.210 1.00 98.81 89 VAL A CA 1
ATOM 690 C C . VAL A 1 89 ? -6.592 -8.539 6.736 1.00 98.81 89 VAL A C 1
ATOM 692 O O . VAL A 1 89 ? -7.620 -8.420 7.401 1.00 98.81 89 VAL A O 1
ATOM 695 N N . ASN A 1 90 ? -5.395 -8.680 7.309 1.00 98.88 90 ASN A N 1
ATOM 696 C CA . ASN A 1 90 ? -5.222 -8.794 8.754 1.00 98.88 90 ASN A CA 1
ATOM 697 C C . ASN A 1 90 ? -5.721 -7.545 9.490 1.00 98.88 90 ASN A C 1
ATOM 699 O O . ASN A 1 90 ? -6.307 -7.656 10.568 1.00 98.88 90 ASN A O 1
ATOM 703 N N . LEU A 1 91 ? -5.515 -6.357 8.915 1.00 98.88 91 LEU A N 1
ATOM 704 C CA . LEU A 1 91 ? -6.018 -5.112 9.477 1.00 98.88 91 LEU A CA 1
ATOM 705 C C . LEU A 1 91 ? -7.543 -5.084 9.458 1.00 98.88 91 LEU A C 1
ATOM 707 O O . LEU A 1 91 ? -8.136 -4.813 10.500 1.00 98.88 91 LEU A O 1
ATOM 711 N N . ALA A 1 92 ? -8.163 -5.390 8.317 1.00 98.81 92 ALA A N 1
ATOM 712 C CA . ALA A 1 92 ? -9.614 -5.411 8.168 1.00 98.81 92 ALA A CA 1
ATOM 713 C C . ALA A 1 92 ? -10.279 -6.364 9.167 1.00 98.81 92 ALA A C 1
ATOM 715 O O . ALA A 1 92 ? -11.235 -5.974 9.840 1.00 98.81 92 ALA A O 1
ATOM 716 N N . LEU A 1 93 ? -9.708 -7.558 9.352 1.00 98.75 93 LEU A N 1
ATOM 717 C CA . LEU A 1 93 ? -10.147 -8.516 10.369 1.00 98.75 93 LEU A CA 1
ATOM 718 C C . LEU A 1 93 ? -9.977 -7.963 11.790 1.00 98.75 93 LEU A C 1
ATOM 720 O O . LEU A 1 93 ? -10.903 -8.035 12.595 1.00 98.75 93 LEU A O 1
ATOM 724 N N . LYS A 1 94 ? -8.813 -7.375 12.100 1.00 98.56 94 LYS A N 1
ATOM 725 C CA . LYS A 1 94 ? -8.508 -6.807 13.423 1.00 98.56 94 LYS A CA 1
ATOM 726 C C . LYS A 1 94 ? -9.471 -5.685 13.815 1.00 98.56 94 LYS A C 1
ATOM 728 O O . LYS A 1 94 ? -9.807 -5.571 14.991 1.00 98.56 94 LYS A O 1
ATOM 733 N N . VAL A 1 95 ? -9.874 -4.843 12.862 1.00 98.50 95 VAL A N 1
ATOM 734 C CA . VAL A 1 95 ? -10.746 -3.686 13.126 1.00 98.50 95 VAL A CA 1
ATOM 735 C C . VAL A 1 95 ? -12.223 -3.937 12.812 1.00 98.50 95 VAL A C 1
ATOM 737 O O . VAL A 1 95 ? -13.043 -3.061 13.074 1.00 98.50 95 VAL A O 1
ATOM 740 N N . GLY A 1 96 ? -12.572 -5.099 12.251 1.00 98.38 96 GLY A N 1
ATOM 741 C CA . GLY A 1 96 ? -13.941 -5.426 11.843 1.00 98.38 96 GLY A CA 1
ATOM 742 C C . GLY A 1 96 ? -14.481 -4.513 10.739 1.00 98.38 96 GLY A C 1
ATOM 743 O O . GLY A 1 96 ? -15.656 -4.154 10.760 1.00 98.38 96 GLY A O 1
ATOM 744 N N . ASN A 1 97 ? -13.625 -4.083 9.809 1.00 98.00 97 ASN A N 1
ATOM 745 C CA . ASN A 1 97 ? -13.995 -3.157 8.741 1.00 98.00 97 ASN A CA 1
ATOM 746 C C . ASN A 1 97 ? -13.246 -3.491 7.444 1.00 98.00 97 ASN 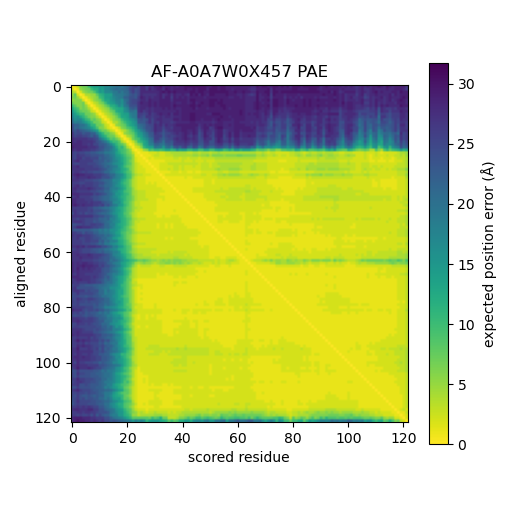A C 1
ATOM 748 O O . ASN A 1 97 ? -12.032 -3.322 7.366 1.00 98.00 97 ASN A O 1
ATOM 752 N N . GLU A 1 98 ? -13.999 -3.895 6.418 1.00 97.38 98 GLU A N 1
ATOM 753 C CA . GLU A 1 98 ? -13.513 -4.231 5.068 1.00 97.38 98 GLU A CA 1
ATOM 754 C C . GLU A 1 98 ? -12.798 -3.078 4.354 1.00 97.38 98 GLU A C 1
ATOM 756 O O . GLU A 1 98 ? -12.038 -3.305 3.416 1.00 97.38 98 GLU A O 1
ATOM 761 N N . LYS A 1 99 ? -13.015 -1.835 4.792 1.00 98.31 99 LYS A N 1
ATOM 762 C CA . LYS A 1 99 ? -12.274 -0.652 4.351 1.00 98.31 99 LYS A CA 1
ATOM 763 C C . LYS A 1 99 ? -11.673 0.037 5.580 1.00 98.31 99 LYS A C 1
ATOM 765 O O . LYS A 1 99 ? -12.294 0.951 6.137 1.00 98.31 99 LYS A O 1
ATOM 770 N N . PRO A 1 100 ? -10.490 -0.406 6.048 1.00 98.56 100 PRO A N 1
ATOM 771 C CA . PRO A 1 100 ? -9.845 0.170 7.222 1.00 98.56 100 PRO A CA 1
ATOM 772 C C . PRO A 1 100 ? -9.668 1.687 7.121 1.00 98.56 100 PRO A C 1
ATOM 774 O O . PRO A 1 100 ? -9.544 2.249 6.034 1.00 98.56 100 PRO A O 1
ATOM 777 N N . GLN A 1 101 ? -9.623 2.366 8.269 1.00 98.38 101 GLN A N 1
ATOM 778 C CA . GLN A 1 101 ? -9.445 3.817 8.310 1.00 98.38 101 GLN A CA 1
ATOM 779 C C . GLN A 1 101 ? -8.209 4.249 7.503 1.00 98.38 101 GLN A C 1
ATOM 781 O O . GLN A 1 101 ? -7.105 3.751 7.725 1.00 98.38 101 GLN A O 1
ATOM 786 N N . GLY A 1 102 ? -8.405 5.212 6.601 1.00 98.19 102 GLY A N 1
ATOM 787 C CA . GLY A 1 102 ? -7.366 5.738 5.713 1.00 98.19 102 GLY A CA 1
ATOM 788 C C . GLY A 1 102 ? -7.249 5.013 4.370 1.00 98.19 102 GLY A C 1
ATOM 789 O O . GLY A 1 102 ? -6.650 5.574 3.460 1.00 98.19 102 GLY A O 1
ATOM 790 N N . ALA A 1 103 ? -7.845 3.828 4.213 1.00 98.25 103 ALA A N 1
ATOM 791 C CA . ALA A 1 103 ? -7.848 3.123 2.937 1.00 98.25 103 ALA A CA 1
ATOM 792 C C . ALA A 1 103 ? -8.851 3.738 1.952 1.00 98.25 103 ALA A C 1
ATOM 794 O O . ALA A 1 103 ? -9.966 4.101 2.342 1.00 98.25 103 ALA A O 1
ATOM 795 N N . ASN A 1 104 ? -8.495 3.831 0.666 1.00 97.62 104 ASN A N 1
ATOM 796 C CA . ASN A 1 104 ? -9.440 4.283 -0.358 1.00 97.62 104 ASN A CA 1
ATOM 797 C C . ASN A 1 104 ? -10.408 3.167 -0.773 1.00 97.62 104 ASN A C 1
ATOM 799 O O . ASN A 1 104 ? -11.590 3.446 -1.005 1.00 97.62 104 ASN A O 1
ATOM 803 N N . TYR A 1 105 ? -9.937 1.917 -0.784 1.00 97.94 105 TYR A N 1
ATOM 804 C CA . TYR A 1 105 ? -10.663 0.753 -1.293 1.00 97.94 105 TYR A CA 1
ATOM 805 C C . TYR A 1 105 ? -10.934 -0.296 -0.208 1.00 97.94 105 TYR A C 1
ATOM 807 O O . TYR A 1 105 ? -10.335 -0.272 0.868 1.00 97.94 105 TYR A O 1
ATOM 815 N N . THR A 1 106 ? -11.864 -1.210 -0.488 1.00 98.38 106 THR A N 1
ATOM 816 C CA . THR A 1 106 ? -12.078 -2.411 0.330 1.00 98.38 106 THR A CA 1
ATOM 817 C C . THR A 1 106 ? -10.957 -3.426 0.105 1.00 98.38 106 THR A C 1
ATOM 819 O O . THR A 1 106 ? -10.277 -3.384 -0.924 1.00 98.38 106 THR A O 1
ATOM 822 N N . VAL A 1 107 ? -10.807 -4.389 1.021 1.00 98.44 107 VAL A N 1
ATOM 823 C CA . VAL A 1 107 ? -9.912 -5.548 0.841 1.00 98.44 107 VAL A CA 1
ATOM 824 C C . VAL A 1 107 ? -10.161 -6.218 -0.511 1.00 98.44 107 VAL A C 1
ATOM 826 O O . VAL A 1 107 ? -9.221 -6.391 -1.284 1.00 98.44 107 VAL A O 1
ATOM 829 N N . SER A 1 108 ? -11.423 -6.527 -0.835 1.00 98.00 108 SER A N 1
ATOM 830 C CA . SER A 1 108 ? -11.794 -7.153 -2.112 1.00 98.00 108 SER A CA 1
ATOM 831 C C . SER A 1 108 ? -11.318 -6.352 -3.324 1.00 98.00 108 SER A C 1
ATOM 833 O O . SER A 1 108 ? -10.802 -6.934 -4.276 1.00 98.00 108 SER A O 1
ATOM 835 N N . CYS A 1 109 ? -11.410 -5.023 -3.271 1.00 98.12 109 CYS A N 1
ATOM 836 C CA . CYS A 1 109 ? -10.948 -4.179 -4.361 1.00 98.12 109 CYS A CA 1
ATOM 837 C C . CYS A 1 109 ? -9.428 -4.133 -4.494 1.00 98.12 109 CYS A C 1
ATOM 839 O O . CYS A 1 109 ? -8.929 -4.046 -5.612 1.00 98.12 109 CYS A O 1
ATOM 841 N N . TYR A 1 110 ? -8.665 -4.227 -3.403 1.00 98.38 110 TYR A N 1
ATOM 842 C CA . TYR A 1 110 ? -7.212 -4.366 -3.531 1.00 98.38 110 TYR A CA 1
ATOM 843 C C . TYR A 1 110 ? -6.820 -5.680 -4.218 1.00 98.38 110 TYR A C 1
ATOM 845 O O . TYR A 1 110 ? -5.904 -5.671 -5.037 1.00 98.38 110 TYR A O 1
ATOM 853 N N . PHE A 1 111 ? -7.538 -6.779 -3.963 1.00 97.81 111 PHE A N 1
ATOM 854 C CA . PHE A 1 111 ? -7.309 -8.042 -4.676 1.00 97.81 111 PHE A CA 1
ATOM 855 C C . PHE A 1 111 ? -7.739 -7.988 -6.145 1.00 97.81 111 PHE A C 1
ATOM 857 O O . PHE A 1 111 ? -6.991 -8.468 -6.992 1.00 97.81 111 PHE A O 1
ATOM 864 N N . ASP A 1 112 ? -8.877 -7.369 -6.477 1.00 97.19 112 ASP A N 1
ATOM 865 C CA . ASP A 1 112 ? -9.267 -7.133 -7.879 1.00 97.19 112 ASP A CA 1
ATOM 866 C C . ASP A 1 112 ? -8.166 -6.381 -8.638 1.00 97.19 112 ASP A C 1
ATOM 868 O O . ASP A 1 112 ? -7.700 -6.811 -9.696 1.00 97.19 112 ASP A O 1
ATOM 872 N N . ARG A 1 113 ? -7.673 -5.292 -8.043 1.00 97.50 113 ARG A N 1
ATOM 873 C CA . ARG A 1 113 ? -6.590 -4.486 -8.610 1.00 97.50 113 ARG A CA 1
ATOM 874 C C . ARG A 1 113 ? -5.301 -5.290 -8.776 1.00 97.50 113 ARG A C 1
ATOM 876 O O . ARG A 1 113 ? -4.642 -5.140 -9.801 1.00 97.50 113 ARG A O 1
ATOM 883 N N . ALA A 1 114 ? -4.955 -6.143 -7.810 1.00 97.69 114 ALA A N 1
ATOM 884 C CA . ALA A 1 114 ? -3.803 -7.038 -7.903 1.00 97.69 114 ALA A CA 1
ATOM 885 C C . ALA A 1 114 ? -3.942 -8.017 -9.080 1.00 97.69 114 ALA A C 1
ATOM 887 O O . ALA A 1 114 ? -3.038 -8.104 -9.908 1.00 97.69 114 ALA A O 1
ATOM 888 N N . MET A 1 115 ? -5.101 -8.672 -9.211 1.00 96.56 115 MET A N 1
ATOM 889 C CA . MET A 1 115 ? -5.391 -9.625 -10.290 1.00 96.56 115 MET A CA 1
ATOM 890 C C . MET A 1 115 ? -5.385 -8.969 -11.674 1.00 96.56 115 MET A C 1
ATOM 892 O O . MET A 1 115 ? -4.901 -9.555 -12.638 1.00 96.56 115 MET A O 1
ATOM 896 N N . ARG A 1 116 ? -5.904 -7.743 -11.791 1.00 96.19 116 ARG A N 1
ATOM 897 C CA . ARG A 1 116 ? -5.868 -6.973 -13.045 1.00 96.19 116 ARG A CA 1
ATOM 898 C C . ARG A 1 116 ? -4.464 -6.518 -13.416 1.00 96.19 116 ARG A C 1
ATOM 900 O O . ARG A 1 116 ? -4.172 -6.364 -14.598 1.00 96.19 116 ARG A O 1
ATOM 907 N N . PHE A 1 117 ? -3.629 -6.258 -12.416 1.00 97.44 117 PHE A N 1
ATOM 908 C CA . PHE A 1 117 ? -2.266 -5.789 -12.611 1.00 97.44 117 PHE A CA 1
ATOM 909 C C . PHE A 1 117 ? -1.307 -6.929 -12.989 1.00 97.44 117 PHE A C 1
ATOM 911 O O . PHE A 1 117 ? -0.530 -6.773 -13.927 1.00 97.44 117 PHE A O 1
ATOM 918 N N . ALA A 1 118 ? -1.384 -8.068 -12.297 1.00 96.25 118 ALA A N 1
ATOM 919 C CA . ALA A 1 118 ? -0.524 -9.231 -12.515 1.00 96.25 118 ALA A CA 1
ATOM 920 C C . ALA A 1 118 ? -1.327 -10.532 -12.344 1.00 96.25 118 ALA A C 1
ATOM 922 O O . ALA A 1 118 ? -1.308 -11.172 -11.296 1.00 96.25 118 ALA A O 1
ATOM 923 N N . ALA A 1 119 ? -2.067 -10.919 -13.386 1.00 93.25 119 ALA A N 1
ATOM 924 C CA . ALA A 1 119 ? -2.936 -12.101 -13.361 1.00 93.25 119 ALA A CA 1
ATOM 925 C C . ALA A 1 119 ? -2.175 -13.440 -13.265 1.00 93.25 119 ALA A C 1
ATOM 927 O O . ALA A 1 119 ? -2.789 -14.476 -13.023 1.00 93.25 119 ALA A O 1
ATOM 928 N N . ASP A 1 120 ? -0.861 -13.425 -13.501 1.00 93.00 120 ASP A N 1
ATOM 929 C CA . ASP A 1 120 ? 0.040 -14.577 -13.441 1.00 93.00 120 ASP A CA 1
ATOM 930 C C . ASP A 1 120 ? 0.701 -14.770 -12.065 1.00 93.00 120 ASP A C 1
ATOM 932 O O . ASP A 1 120 ? 1.515 -15.679 -11.906 1.00 93.00 120 ASP A O 1
ATOM 936 N N . ASP A 1 121 ? 0.366 -13.940 -11.075 1.00 83.19 121 ASP A N 1
ATOM 937 C CA . ASP A 1 121 ? 0.828 -14.123 -9.702 1.00 83.19 121 ASP A CA 1
ATOM 938 C C . ASP A 1 121 ? 0.027 -15.233 -9.004 1.00 83.19 121 ASP A C 1
ATOM 940 O O . ASP A 1 121 ? -1.169 -15.092 -8.744 1.00 83.19 121 ASP A O 1
ATOM 944 N N . GLY A 1 122 ? 0.703 -16.348 -8.700 1.00 60.28 122 GLY A N 1
ATOM 945 C CA . GLY A 1 122 ? 0.145 -17.539 -8.050 1.00 60.28 122 GLY A CA 1
ATOM 946 C C . GLY A 1 122 ? 1.200 -18.387 -7.356 1.00 60.28 122 GLY A C 1
ATOM 947 O O . GLY A 1 122 ? 2.335 -18.470 -7.879 1.00 60.28 122 GLY A O 1
#

Nearest PDB structures (foldseek):
  1ovl-assembly1_B  TM=3.013E-01  e=9.587E+00  Homo sapiens

Solvent-accessible surface area (backbone atoms only — not comparable to full-atom values): 7309 Å² total; per-residue (Å²): 140,82,85,84,80,83,82,81,81,80,80,81,79,80,73,79,76,80,75,76,78,66,68,87,65,59,78,69,79,42,100,61,50,59,36,54,63,91,73,39,62,73,63,46,52,56,44,32,73,66,34,54,40,75,43,35,57,67,70,73,46,43,85,90,54,48,47,30,30,26,41,36,52,41,42,47,28,16,38,57,31,61,69,48,54,53,32,47,49,53,46,18,64,74,70,74,31,62,52,36,65,63,31,88,53,38,52,70,33,49,51,52,47,13,44,76,72,46,72,84,72,126

Sequence (122 aa):
MYWTRLLLAAFAMVIPGMASAFDECGSLENGYGPFDYRTSKKELAIVDTHHFNSDVEQLRRGISGPIGGELDYTLRAAPNHHRALMAMVNLALKVGNEKPQGANYTVSCYFDRAMRFAADDG